Protein AF-A0A7S1BPE3-F1 (afdb_monomer_lite)

Radius of gyration: 25.28 Å; chains: 1; bounding box: 51×78×35 Å

pLDDT: mean 84.85, std 22.1, range [32.34, 98.5]

Sequence (103 aa):
FFSSRSYISSSSRNTNLAKTIIMTAVSKDDLLGAQAMVDTLLKEKACGPIMVRLAWHDSGEYDKSISDWPKCGGANGSIRFEPEINHGANAGLVHAVKLLEPI

Structure (mmCIF, N/CA/C/O backbone):
data_AF-A0A7S1BPE3-F1
#
_entry.id   AF-A0A7S1BPE3-F1
#
loop_
_atom_site.group_PDB
_atom_site.id
_atom_site.type_symbol
_atom_site.label_atom_id
_atom_site.label_alt_id
_atom_site.label_comp_id
_atom_site.label_asym_id
_atom_site.label_entity_id
_atom_site.label_seq_id
_atom_site.pdbx_PDB_ins_code
_atom_site.Cartn_x
_atom_site.Cartn_y
_atom_site.Cartn_z
_atom_site.occupancy
_atom_site.B_iso_or_equiv
_atom_site.auth_seq_id
_atom_site.auth_comp_id
_atom_site.auth_asym_id
_atom_site.auth_atom_id
_atom_site.pdbx_PDB_model_num
ATOM 1 N N . PHE A 1 1 ? 37.874 64.354 -20.555 1.00 39.84 1 PHE A N 1
ATOM 2 C CA . PHE A 1 1 ? 36.816 65.278 -21.017 1.00 39.84 1 PHE A CA 1
ATOM 3 C C . PHE A 1 1 ? 35.816 64.482 -21.849 1.00 39.84 1 PHE A C 1
ATOM 5 O O . PHE A 1 1 ? 36.274 63.708 -22.676 1.00 39.84 1 PHE A O 1
ATOM 12 N N . PHE A 1 2 ? 34.512 64.679 -21.587 1.00 35.59 2 PHE A N 1
ATOM 13 C CA . PHE A 1 2 ? 33.312 63.905 -22.004 1.00 35.59 2 PHE A CA 1
ATOM 14 C C . PHE A 1 2 ? 33.164 62.541 -21.302 1.00 35.59 2 PHE A C 1
ATOM 16 O O . PHE A 1 2 ? 33.986 61.663 -21.510 1.00 35.59 2 PHE A O 1
ATOM 23 N N . SER A 1 3 ? 32.280 62.309 -20.318 1.00 32.34 3 SER A N 1
ATOM 24 C CA . SER A 1 3 ? 30.867 62.662 -20.031 1.00 32.34 3 SER A CA 1
ATOM 25 C C . SER A 1 3 ? 29.815 61.862 -20.816 1.00 32.34 3 SER A C 1
ATOM 27 O O . SER A 1 3 ? 29.579 62.129 -21.987 1.00 32.34 3 SER A O 1
ATOM 29 N N . SER A 1 4 ? 29.154 60.971 -20.059 1.00 42.38 4 SER A N 1
ATOM 30 C CA . SER A 1 4 ? 27.722 60.616 -20.052 1.00 42.38 4 SER A CA 1
ATOM 31 C C . SER A 1 4 ? 27.072 60.028 -21.310 1.00 42.38 4 SER A C 1
ATOM 33 O O . SER A 1 4 ? 26.877 60.744 -22.283 1.00 42.38 4 SER A O 1
ATOM 35 N N . ARG A 1 5 ? 26.519 58.804 -21.198 1.00 41.75 5 ARG A N 1
ATOM 36 C CA . ARG A 1 5 ? 25.052 58.592 -21.186 1.00 41.75 5 ARG A CA 1
ATOM 37 C C . ARG A 1 5 ? 24.671 57.149 -20.833 1.00 41.75 5 ARG A C 1
ATOM 39 O O . ARG A 1 5 ? 25.036 56.204 -21.522 1.00 41.75 5 ARG A O 1
ATOM 46 N N . SER A 1 6 ? 23.891 57.012 -19.770 1.00 41.00 6 SER A N 1
ATOM 47 C CA . SER A 1 6 ? 23.192 55.796 -19.362 1.00 41.00 6 SER A CA 1
ATOM 48 C C . SER A 1 6 ? 22.113 55.435 -20.388 1.00 41.00 6 SER A C 1
ATOM 50 O O . SER A 1 6 ? 21.296 56.288 -20.733 1.00 41.00 6 SER A O 1
ATOM 52 N N . TYR A 1 7 ? 22.063 54.177 -20.828 1.00 33.91 7 TYR A N 1
ATOM 53 C CA . TYR A 1 7 ? 20.883 53.610 -21.482 1.00 33.91 7 TYR A CA 1
ATOM 54 C C . TYR A 1 7 ? 20.120 52.765 -20.462 1.00 33.91 7 TYR A C 1
ATOM 56 O O . TYR A 1 7 ? 20.481 51.628 -20.170 1.00 33.91 7 TYR A O 1
ATOM 64 N N . ILE A 1 8 ? 19.062 53.351 -19.904 1.00 45.69 8 ILE A N 1
ATOM 65 C CA . ILE A 1 8 ? 17.986 52.607 -19.251 1.00 45.69 8 ILE A CA 1
ATOM 66 C C . ILE A 1 8 ? 17.078 52.123 -20.382 1.00 45.69 8 ILE A C 1
ATOM 68 O O . ILE A 1 8 ? 16.398 52.928 -21.014 1.00 45.69 8 ILE A O 1
ATOM 72 N N . SER A 1 9 ? 17.094 50.821 -20.658 1.00 43.19 9 SER A N 1
ATOM 73 C CA . SER A 1 9 ? 16.078 50.173 -21.487 1.00 43.19 9 SER A CA 1
ATOM 74 C C . SER A 1 9 ? 15.007 49.611 -20.560 1.00 43.19 9 SER A C 1
ATOM 76 O O . SER A 1 9 ? 15.185 48.579 -19.914 1.00 43.19 9 SER A O 1
ATOM 78 N N . SER A 1 10 ? 13.906 50.344 -20.440 1.00 47.69 10 SER A N 1
ATOM 79 C CA . SER A 1 10 ? 12.659 49.864 -19.861 1.00 47.69 10 SER A CA 1
ATOM 80 C C . SER A 1 10 ? 12.018 48.866 -20.823 1.00 47.69 10 SER A C 1
ATOM 82 O O . SER A 1 10 ? 11.478 49.271 -21.850 1.00 47.69 10 SER A O 1
ATOM 84 N N . SER A 1 11 ? 12.057 47.577 -20.483 1.00 42.09 11 SER A N 1
ATOM 85 C CA . SER A 1 11 ? 11.246 46.557 -21.148 1.00 42.09 11 SER A CA 1
ATOM 86 C C . SER A 1 11 ? 10.196 46.023 -20.182 1.00 42.09 11 SER A C 1
ATOM 88 O O . SER A 1 11 ? 10.500 45.584 -19.071 1.00 42.09 11 SER A O 1
ATOM 90 N N . SER A 1 12 ? 8.945 46.155 -20.615 1.00 42.34 12 SER A N 1
ATOM 91 C CA . SER A 1 12 ? 7.720 45.779 -19.925 1.00 42.34 12 SER A CA 1
ATOM 92 C C . SER A 1 12 ? 7.770 44.385 -19.315 1.00 42.34 12 SER A C 1
ATOM 94 O O . SER A 1 12 ? 8.139 43.405 -19.959 1.00 42.34 12 SER A O 1
ATOM 96 N N . ARG A 1 13 ? 7.259 44.304 -18.083 1.00 43.38 13 ARG A N 1
ATOM 97 C CA . ARG A 1 13 ? 6.752 43.074 -17.474 1.00 43.38 13 ARG A CA 1
ATOM 98 C C . ARG A 1 13 ? 5.828 42.376 -18.469 1.00 43.38 13 ARG A C 1
ATOM 100 O O . ARG A 1 13 ? 4.735 42.869 -18.729 1.00 43.38 13 ARG A O 1
ATOM 107 N N . ASN A 1 14 ? 6.252 41.228 -18.979 1.00 38.56 14 ASN A N 1
ATOM 108 C CA . ASN A 1 14 ? 5.338 40.255 -19.548 1.00 38.56 14 ASN A CA 1
ATOM 109 C C . ASN A 1 14 ? 5.354 39.049 -18.611 1.00 38.56 14 ASN A C 1
ATOM 111 O O . ASN A 1 14 ? 6.201 38.161 -18.702 1.00 38.56 14 ASN A O 1
ATOM 115 N N . THR A 1 15 ? 4.484 39.112 -17.605 1.00 44.12 15 THR A N 1
ATOM 116 C CA . THR A 1 15 ? 4.244 38.036 -16.649 1.00 44.12 15 THR A CA 1
ATOM 117 C C . THR A 1 15 ? 3.560 36.890 -17.381 1.00 44.12 15 THR A C 1
ATOM 119 O O . THR A 1 15 ? 2.341 36.746 -17.334 1.00 44.12 15 THR A O 1
ATOM 122 N N . ASN A 1 16 ? 4.345 36.053 -18.053 1.00 45.16 16 ASN A N 1
ATOM 123 C CA . ASN A 1 16 ? 3.914 34.694 -18.324 1.00 45.16 16 ASN A CA 1
ATOM 124 C C . ASN A 1 16 ? 3.946 33.968 -16.977 1.00 45.16 16 ASN A C 1
ATOM 126 O O . ASN A 1 16 ? 4.982 33.438 -16.577 1.00 45.16 16 ASN A O 1
ATOM 130 N N . LEU A 1 17 ? 2.823 34.007 -16.248 1.00 47.94 17 LEU A N 1
ATOM 131 C CA . LEU A 1 17 ? 2.533 33.055 -15.179 1.00 47.94 17 LEU A CA 1
ATOM 132 C C . LEU A 1 17 ? 2.466 31.669 -15.829 1.00 47.94 17 LEU A C 1
ATOM 134 O O . LEU A 1 17 ? 1.395 31.137 -16.116 1.00 47.94 17 LEU A O 1
ATOM 138 N N . ALA A 1 18 ? 3.637 31.085 -16.079 1.00 46.44 18 ALA A N 1
ATOM 139 C CA . ALA A 1 18 ? 3.767 29.648 -16.112 1.00 46.44 18 ALA A CA 1
ATOM 140 C C . ALA A 1 18 ? 3.182 29.179 -14.783 1.00 46.44 18 ALA A C 1
ATOM 142 O O . ALA A 1 18 ? 3.657 29.551 -13.709 1.00 46.44 18 ALA A O 1
ATOM 143 N N . LYS A 1 19 ? 2.060 28.470 -14.866 1.00 46.75 19 LYS A N 1
ATOM 144 C CA . LYS A 1 19 ? 1.383 27.862 -13.731 1.00 46.75 19 LYS A CA 1
ATOM 145 C C . LYS A 1 19 ? 2.322 26.767 -13.230 1.00 46.75 19 LYS A C 1
ATOM 147 O O . LYS A 1 19 ? 2.201 25.613 -13.622 1.00 46.75 19 LYS A O 1
ATOM 152 N N . THR A 1 20 ? 3.332 27.160 -12.458 1.00 43.56 20 THR A N 1
ATOM 153 C CA . THR A 1 20 ? 4.215 26.248 -11.746 1.00 43.56 20 THR A CA 1
ATOM 154 C C . THR A 1 20 ? 3.306 25.459 -10.827 1.00 43.56 20 THR A C 1
ATOM 156 O O . THR A 1 20 ? 2.842 25.971 -9.809 1.00 43.56 20 THR A O 1
ATOM 159 N N . ILE A 1 21 ? 2.983 24.233 -11.229 1.00 58.88 21 ILE A N 1
ATOM 160 C CA . ILE A 1 21 ? 2.458 23.230 -10.319 1.00 58.88 21 ILE A CA 1
ATOM 161 C C . ILE A 1 21 ? 3.606 23.002 -9.343 1.00 58.88 21 ILE A C 1
ATOM 163 O O . ILE A 1 21 ? 4.553 22.275 -9.634 1.00 58.88 21 ILE A O 1
ATOM 167 N N . ILE A 1 22 ? 3.584 23.721 -8.225 1.00 60.44 22 ILE A N 1
ATOM 168 C CA . ILE A 1 22 ? 4.427 23.393 -7.090 1.00 60.44 22 ILE A CA 1
ATOM 169 C C . ILE A 1 22 ? 3.869 22.054 -6.612 1.00 60.44 22 ILE A C 1
ATOM 171 O O . ILE A 1 22 ? 2.846 22.021 -5.936 1.00 60.44 22 ILE A O 1
ATOM 175 N N . MET A 1 23 ? 4.480 20.946 -7.039 1.00 60.25 23 MET A N 1
ATOM 176 C CA . MET A 1 23 ? 4.331 19.673 -6.340 1.00 60.25 23 MET A CA 1
ATOM 177 C C . MET A 1 23 ? 4.871 19.919 -4.936 1.00 60.25 23 MET A C 1
ATOM 179 O O . MET A 1 23 ? 6.081 19.910 -4.714 1.00 60.25 23 MET A O 1
ATOM 183 N N . THR A 1 24 ? 3.980 20.259 -4.009 1.00 71.62 24 THR A N 1
ATOM 184 C CA . THR A 1 24 ? 4.318 20.386 -2.598 1.00 71.62 24 THR A CA 1
ATOM 185 C C . THR A 1 24 ? 4.863 19.039 -2.155 1.00 71.62 24 THR A C 1
ATOM 187 O O . THR A 1 24 ? 4.202 18.015 -2.331 1.00 71.62 24 THR A O 1
ATOM 190 N N . ALA A 1 25 ? 6.100 19.025 -1.663 1.00 85.00 25 ALA A N 1
ATOM 191 C CA . ALA A 1 25 ? 6.696 17.806 -1.146 1.00 85.00 25 ALA A CA 1
ATOM 192 C C . ALA A 1 25 ? 5.817 17.260 -0.015 1.00 85.00 25 ALA A C 1
ATOM 194 O O . ALA A 1 25 ? 5.354 18.032 0.825 1.00 85.00 25 ALA A O 1
ATOM 195 N N . VAL A 1 26 ? 5.602 15.944 -0.005 1.00 92.75 26 VAL A N 1
ATOM 196 C CA . VAL A 1 26 ? 4.892 15.264 1.083 1.00 92.75 26 VAL A CA 1
ATOM 197 C C . VAL A 1 26 ? 5.655 15.520 2.380 1.00 92.75 26 VAL A C 1
ATOM 199 O O . VAL A 1 26 ? 6.847 15.213 2.482 1.00 92.75 26 VAL A O 1
ATOM 202 N N . SER A 1 27 ? 4.981 16.117 3.358 1.00 95.06 27 SER A N 1
ATOM 203 C CA . SER A 1 27 ? 5.535 16.380 4.678 1.00 95.06 27 SER A CA 1
ATOM 204 C C . SER A 1 27 ? 5.332 15.183 5.606 1.00 95.06 27 SER A C 1
ATOM 206 O O . SER A 1 27 ? 4.539 14.276 5.354 1.00 95.06 27 SER A O 1
ATOM 208 N N . LYS A 1 28 ? 6.046 15.181 6.733 1.00 95.94 28 LYS A N 1
ATOM 209 C CA . LYS A 1 28 ? 5.817 14.191 7.790 1.00 95.94 28 LYS A CA 1
ATOM 210 C C . LYS A 1 28 ? 4.394 14.284 8.350 1.00 95.94 28 LYS A C 1
ATOM 212 O O . LYS A 1 28 ? 3.811 13.253 8.669 1.00 95.94 28 LYS A O 1
ATOM 217 N N . ASP A 1 29 ? 3.852 15.492 8.460 1.00 96.62 29 ASP A N 1
ATOM 218 C CA . ASP A 1 29 ? 2.520 15.714 9.020 1.00 96.62 29 ASP A CA 1
ATOM 219 C C . ASP A 1 29 ? 1.428 15.154 8.100 1.00 96.62 29 ASP A C 1
ATOM 221 O O . ASP A 1 29 ? 0.466 14.570 8.596 1.00 96.62 29 ASP A O 1
ATOM 225 N N . ASP A 1 30 ? 1.629 15.202 6.777 1.00 95.81 30 ASP A N 1
ATOM 226 C CA . ASP A 1 30 ? 0.737 14.549 5.808 1.00 95.81 30 ASP A CA 1
ATOM 227 C C . ASP A 1 30 ? 0.700 13.028 6.024 1.00 95.81 30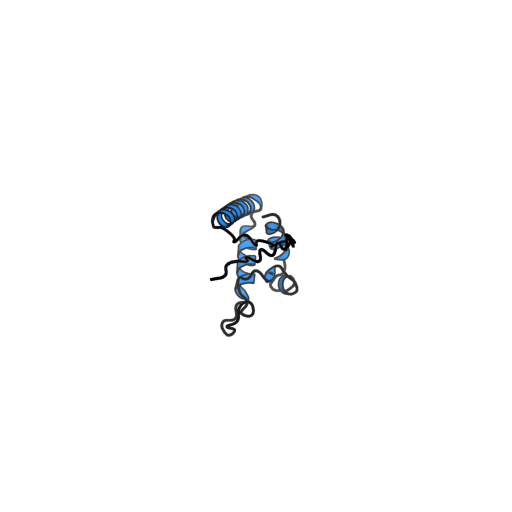 ASP A C 1
ATOM 229 O O . ASP A 1 30 ? -0.371 12.421 6.041 1.00 95.81 30 ASP A O 1
ATOM 233 N N . LEU A 1 31 ? 1.862 12.403 6.261 1.00 96.31 31 LEU A N 1
ATOM 234 C CA . LEU A 1 31 ? 1.952 10.963 6.533 1.00 96.31 31 LEU A CA 1
ATOM 235 C C . LEU A 1 31 ? 1.303 10.580 7.867 1.00 96.31 31 LEU A C 1
ATOM 237 O O . LEU A 1 31 ? 0.655 9.538 7.955 1.00 96.31 31 LEU A O 1
ATOM 241 N N . LEU A 1 32 ? 1.454 11.414 8.899 1.00 97.94 32 LEU A N 1
ATOM 242 C CA . LEU A 1 32 ? 0.791 11.206 10.190 1.00 97.94 32 LEU A CA 1
ATOM 243 C C . LEU A 1 32 ? -0.732 11.351 10.064 1.00 97.94 32 LEU A C 1
ATOM 245 O O . LEU A 1 32 ? -1.475 10.560 10.645 1.00 97.94 32 LEU A O 1
ATOM 249 N N . GLY A 1 33 ? -1.197 12.319 9.269 1.00 98.00 33 GLY A N 1
ATOM 250 C CA . GLY A 1 33 ? -2.610 12.475 8.930 1.00 98.00 33 GLY A CA 1
ATOM 251 C C . GLY A 1 33 ? -3.162 11.246 8.206 1.00 98.00 33 GLY A C 1
ATOM 252 O O . GLY A 1 33 ? -4.171 10.681 8.632 1.00 98.00 33 GLY A O 1
ATOM 253 N N . ALA A 1 34 ? -2.464 10.774 7.170 1.00 97.50 34 ALA A N 1
ATOM 254 C CA . ALA A 1 34 ? -2.833 9.566 6.435 1.00 97.50 34 ALA A CA 1
ATOM 255 C C . ALA A 1 34 ? -2.858 8.321 7.335 1.00 97.50 34 ALA A C 1
ATOM 257 O O . ALA A 1 34 ? -3.801 7.533 7.272 1.00 97.50 34 ALA A O 1
ATOM 258 N N . GLN A 1 35 ? -1.876 8.169 8.230 1.00 98.19 35 GLN A N 1
ATOM 259 C CA . GLN A 1 35 ? -1.850 7.076 9.201 1.00 98.19 35 GLN A CA 1
ATOM 260 C C . GLN A 1 35 ? -3.100 7.079 10.092 1.00 98.19 35 GLN A C 1
ATOM 262 O O . GLN A 1 35 ? -3.738 6.041 10.246 1.00 98.19 35 GLN A O 1
ATOM 267 N N . ALA A 1 36 ? -3.497 8.236 10.630 1.00 98.50 36 ALA A N 1
ATOM 268 C CA . ALA A 1 36 ? -4.688 8.343 11.473 1.00 98.50 36 ALA A CA 1
ATOM 269 C C . ALA A 1 36 ? -5.989 8.001 10.716 1.00 98.50 36 ALA A C 1
ATOM 271 O O . ALA A 1 36 ? -6.903 7.382 11.278 1.00 98.50 36 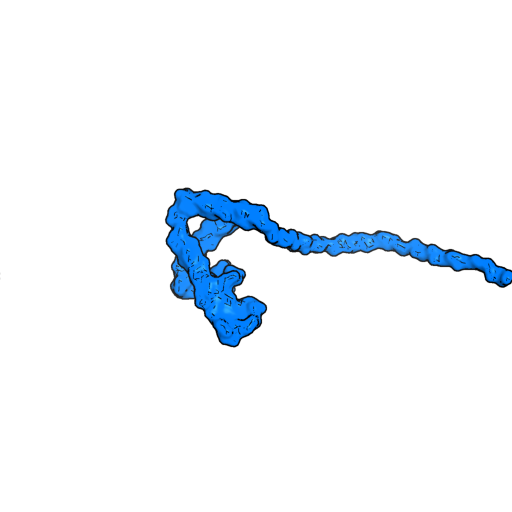ALA A O 1
ATOM 272 N N . MET A 1 37 ? -6.073 8.367 9.433 1.00 98.50 37 MET A N 1
ATOM 273 C CA . MET A 1 37 ? -7.198 8.003 8.566 1.00 98.50 37 MET A CA 1
ATOM 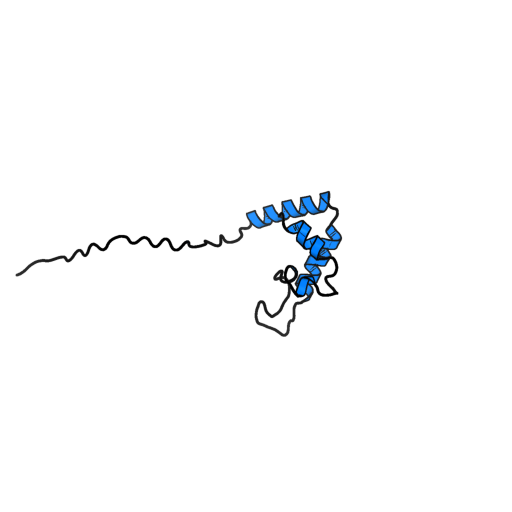274 C C . MET A 1 37 ? -7.241 6.491 8.301 1.00 98.50 37 MET A C 1
ATOM 276 O O . MET A 1 37 ? -8.301 5.875 8.434 1.00 98.50 37 MET A O 1
ATOM 280 N N . VAL A 1 38 ? -6.091 5.866 8.027 1.00 98.12 38 VAL A N 1
ATOM 281 C CA . VAL A 1 38 ? -5.985 4.407 7.861 1.00 98.12 38 VAL A CA 1
ATOM 282 C C . VAL A 1 38 ? -6.330 3.673 9.160 1.00 98.12 38 VAL A C 1
ATOM 284 O O . VAL A 1 38 ? -7.086 2.705 9.127 1.00 98.12 38 VAL A O 1
ATOM 287 N N . ASP A 1 39 ? -5.870 4.150 10.317 1.00 98.31 39 ASP A N 1
ATOM 288 C CA . ASP A 1 39 ? -6.216 3.564 11.619 1.00 98.31 39 ASP A CA 1
ATOM 289 C C . ASP A 1 39 ? -7.729 3.581 11.874 1.00 98.31 39 ASP A C 1
ATOM 291 O O . ASP A 1 39 ? -8.288 2.634 12.436 1.00 98.31 39 ASP A O 1
ATOM 295 N N . THR A 1 40 ? -8.402 4.652 11.453 1.00 98.38 40 THR A N 1
ATOM 296 C CA . THR A 1 40 ? -9.862 4.775 11.539 1.00 98.38 40 THR A CA 1
ATOM 297 C C . THR A 1 40 ? -10.544 3.779 10.602 1.00 98.38 40 THR A C 1
ATOM 299 O O . THR A 1 40 ? -11.392 3.001 11.042 1.00 98.38 40 THR A O 1
ATOM 302 N N . LEU A 1 41 ? -10.103 3.711 9.343 1.00 98.12 41 LEU A N 1
ATOM 303 C CA . LEU A 1 41 ? -10.602 2.760 8.347 1.00 98.12 41 LEU A CA 1
ATOM 304 C C . LEU A 1 41 ? -10.491 1.303 8.828 1.00 98.12 41 LEU A C 1
ATOM 306 O O . LEU A 1 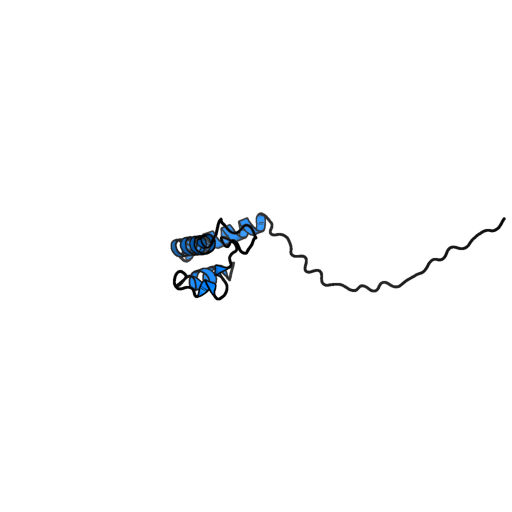41 ? -11.444 0.529 8.705 1.00 98.12 41 LEU A O 1
ATOM 310 N N . LEU A 1 42 ? -9.351 0.929 9.418 1.00 97.88 42 LEU A N 1
ATOM 311 C CA . LEU A 1 42 ? -9.108 -0.417 9.940 1.00 97.88 42 LEU A CA 1
ATOM 312 C C . LEU A 1 42 ? -10.080 -0.788 11.067 1.00 97.88 42 LEU A C 1
ATOM 314 O O . LEU A 1 42 ? -10.570 -1.919 11.095 1.00 97.88 42 LEU A O 1
ATOM 318 N N . LYS A 1 43 ? -10.386 0.157 11.964 1.00 97.56 43 LYS A N 1
ATOM 319 C CA . LYS A 1 43 ? -11.337 -0.041 13.070 1.00 97.56 43 LYS A CA 1
ATOM 320 C C . LYS A 1 43 ? -12.778 -0.153 12.577 1.00 97.56 43 LYS A C 1
ATOM 322 O O . LYS A 1 43 ? -13.519 -0.995 13.071 1.00 97.56 43 LYS A O 1
ATOM 327 N N . GLU A 1 44 ? -13.171 0.666 11.605 1.00 97.81 44 GLU A N 1
ATOM 328 C CA . GLU A 1 44 ? -14.554 0.719 11.118 1.00 97.81 44 GLU A CA 1
ATOM 329 C C . GLU A 1 44 ? -14.908 -0.400 10.137 1.00 97.81 44 GLU A C 1
ATOM 331 O O . GLU A 1 44 ? -16.042 -0.878 10.122 1.00 97.81 44 GLU A O 1
ATOM 336 N N . LYS A 1 45 ? -13.965 -0.792 9.274 1.00 96.88 45 LYS A N 1
ATOM 337 C CA . LYS A 1 45 ? -14.220 -1.733 8.171 1.00 96.88 45 LYS A CA 1
ATOM 338 C C . LYS A 1 45 ? -13.652 -3.124 8.412 1.00 96.88 45 LYS A C 1
ATOM 340 O O . LYS A 1 45 ? -13.902 -4.011 7.600 1.00 96.88 45 LYS A O 1
ATOM 345 N N . ALA A 1 46 ? -12.872 -3.315 9.480 1.00 96.50 46 ALA A N 1
ATOM 346 C CA . ALA A 1 46 ? -12.169 -4.566 9.770 1.00 96.50 46 ALA A CA 1
ATOM 347 C C . ALA A 1 46 ? -11.363 -5.098 8.561 1.00 96.50 46 ALA A C 1
ATOM 349 O O . ALA A 1 46 ? -11.233 -6.303 8.350 1.00 96.50 46 ALA A O 1
ATOM 350 N N . CYS A 1 47 ? -10.806 -4.193 7.748 1.00 97.69 47 CYS A N 1
ATOM 351 C CA . CYS A 1 47 ? -10.142 -4.516 6.483 1.00 97.69 47 CYS A CA 1
ATOM 352 C C . CYS A 1 47 ? -8.629 -4.778 6.626 1.00 97.69 47 CYS A C 1
ATOM 354 O O . CYS A 1 47 ? -7.906 -4.782 5.635 1.00 97.69 47 CYS A O 1
ATOM 356 N N . GLY A 1 48 ? -8.129 -5.027 7.840 1.00 97.94 48 GLY A N 1
ATOM 357 C CA . GLY A 1 48 ? -6.704 -5.290 8.094 1.00 97.94 48 GLY A CA 1
ATOM 358 C C . GLY A 1 48 ? -6.088 -6.368 7.192 1.00 97.94 48 GLY A C 1
ATOM 359 O O . GLY A 1 48 ? -5.080 -6.088 6.542 1.00 97.94 48 GLY A O 1
ATOM 360 N N . PRO A 1 49 ? -6.698 -7.562 7.057 1.00 98.31 49 PRO A N 1
ATOM 361 C CA . PRO A 1 49 ? -6.141 -8.621 6.216 1.00 98.31 49 PRO A CA 1
ATOM 362 C C . PRO A 1 49 ? -5.972 -8.224 4.743 1.00 98.31 49 PRO A C 1
ATOM 364 O O . PRO A 1 49 ? -4.953 -8.548 4.135 1.00 98.31 49 PRO A O 1
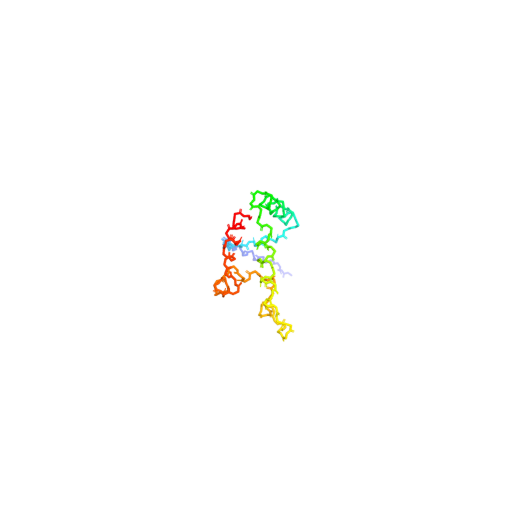ATOM 367 N N . ILE A 1 50 ? -6.939 -7.498 4.163 1.00 98.12 50 ILE A N 1
ATOM 368 C CA . ILE A 1 50 ? -6.861 -7.102 2.750 1.00 98.12 50 ILE A CA 1
ATOM 369 C C . ILE A 1 50 ? -5.856 -5.962 2.529 1.00 98.12 50 ILE A C 1
ATOM 371 O O . ILE A 1 50 ? -5.213 -5.933 1.484 1.00 98.12 50 ILE A O 1
ATOM 375 N N . MET A 1 51 ? -5.648 -5.087 3.520 1.00 98.38 51 MET A N 1
ATOM 376 C CA . MET A 1 51 ? -4.611 -4.048 3.462 1.00 98.38 51 MET A CA 1
ATOM 377 C C . MET A 1 51 ? -3.202 -4.645 3.513 1.00 98.38 51 MET A C 1
ATOM 379 O O . MET A 1 51 ? -2.347 -4.269 2.714 1.00 98.38 51 MET A O 1
ATOM 383 N N . VAL A 1 52 ? -2.973 -5.634 4.386 1.00 98.31 52 VAL A N 1
ATOM 384 C CA . VAL A 1 52 ? -1.695 -6.366 4.433 1.00 98.31 52 VAL A CA 1
ATOM 385 C C . VAL A 1 52 ? -1.448 -7.103 3.117 1.00 98.31 52 VAL A C 1
ATOM 387 O O . VAL A 1 52 ? -0.343 -7.046 2.580 1.00 98.31 52 VAL A O 1
ATOM 390 N N . ARG A 1 53 ? -2.481 -7.749 2.557 1.00 98.31 53 ARG A N 1
ATOM 391 C CA . ARG A 1 53 ? -2.377 -8.412 1.251 1.00 98.31 53 ARG A CA 1
ATOM 392 C C . ARG A 1 53 ? -2.040 -7.416 0.138 1.00 98.31 53 ARG A C 1
ATOM 394 O O . ARG A 1 53 ? -1.145 -7.700 -0.645 1.00 98.31 53 ARG A O 1
ATOM 401 N N . LEU A 1 54 ? -2.711 -6.265 0.074 1.00 98.25 54 LEU A N 1
ATOM 402 C CA . LEU A 1 54 ? -2.431 -5.237 -0.934 1.00 98.25 54 LEU A CA 1
ATOM 403 C C . LEU A 1 54 ? -0.965 -4.779 -0.874 1.00 98.25 54 LEU A C 1
ATOM 405 O O . LEU A 1 54 ? -0.283 -4.797 -1.894 1.00 98.25 54 LEU A O 1
ATOM 409 N N . ALA A 1 55 ? -0.471 -4.443 0.322 1.00 98.06 55 ALA A N 1
ATOM 410 C CA . ALA A 1 55 ? 0.907 -3.992 0.518 1.00 98.06 55 ALA A CA 1
ATOM 411 C C . ALA A 1 55 ? 1.944 -5.066 0.142 1.00 98.06 55 ALA A C 1
ATOM 413 O O . ALA A 1 55 ? 2.974 -4.756 -0.460 1.00 98.06 55 ALA A O 1
ATOM 414 N N . TRP A 1 56 ? 1.665 -6.333 0.472 1.00 98.31 56 TRP A N 1
ATOM 415 C CA . TRP A 1 56 ? 2.509 -7.460 0.077 1.00 98.31 56 TRP A CA 1
ATOM 416 C C . TRP A 1 56 ? 2.567 -7.627 -1.441 1.00 98.31 56 TRP A C 1
ATOM 418 O O . TRP A 1 56 ? 3.654 -7.783 -1.984 1.00 98.31 56 TRP A O 1
ATOM 428 N N . HIS A 1 57 ? 1.418 -7.589 -2.118 1.00 98.06 57 HIS A N 1
ATOM 429 C CA . HIS A 1 57 ? 1.357 -7.799 -3.563 1.00 98.06 57 HIS A CA 1
ATOM 430 C C . HIS A 1 57 ? 2.075 -6.691 -4.345 1.00 98.06 57 HIS A C 1
ATOM 432 O O . HIS A 1 57 ? 2.818 -7.017 -5.260 1.00 98.06 57 HIS A O 1
ATOM 438 N N . ASP A 1 58 ? 1.946 -5.424 -3.939 1.00 97.62 58 ASP A N 1
ATOM 439 C CA . ASP A 1 58 ? 2.702 -4.317 -4.552 1.00 97.62 58 ASP A CA 1
ATOM 440 C C . ASP A 1 58 ? 4.218 -4.500 -4.355 1.00 97.62 58 ASP A C 1
ATOM 442 O O . ASP A 1 58 ? 5.022 -4.395 -5.276 1.00 97.62 58 ASP A O 1
ATOM 446 N N . SER A 1 59 ? 4.626 -4.868 -3.138 1.00 97.69 59 SER A N 1
ATOM 447 C CA . SER A 1 59 ? 6.041 -5.088 -2.814 1.00 97.69 59 SER A CA 1
ATOM 448 C C . SER A 1 59 ? 6.631 -6.336 -3.487 1.00 97.69 59 SER A C 1
ATOM 450 O O . SER A 1 59 ? 7.844 -6.409 -3.691 1.00 97.69 59 SER A O 1
ATOM 452 N N . GLY A 1 60 ? 5.794 -7.330 -3.790 1.00 96.25 60 GLY A N 1
ATOM 453 C CA . GLY A 1 60 ? 6.191 -8.664 -4.239 1.00 96.25 60 GLY A CA 1
ATOM 454 C C . GLY A 1 60 ? 6.707 -8.735 -5.676 1.00 96.25 60 GLY A C 1
ATOM 455 O O . GLY A 1 60 ? 7.380 -9.702 -6.016 1.00 96.25 60 GLY A O 1
ATOM 456 N N . GLU A 1 61 ? 6.456 -7.708 -6.488 1.00 94.12 61 GLU A N 1
ATOM 457 C CA . GLU A 1 61 ? 6.922 -7.612 -7.880 1.00 94.12 61 GLU A CA 1
ATOM 458 C C . GLU A 1 61 ? 8.391 -7.143 -7.995 1.00 94.12 61 GLU A C 1
ATOM 460 O O . GLU A 1 61 ? 8.874 -6.855 -9.087 1.00 94.12 61 GLU A O 1
ATOM 465 N N . TYR A 1 62 ? 9.121 -7.022 -6.877 1.00 97.38 62 TYR A N 1
ATOM 466 C CA . TYR A 1 62 ? 10.515 -6.574 -6.893 1.00 97.38 62 TYR A CA 1
ATOM 467 C C . TYR A 1 62 ? 11.472 -7.612 -7.506 1.00 97.38 62 TYR A C 1
ATOM 469 O O . TYR A 1 62 ? 11.629 -8.721 -6.986 1.00 97.38 62 TYR A O 1
ATOM 477 N N . ASP A 1 63 ? 12.211 -7.208 -8.541 1.00 97.56 63 ASP A N 1
ATOM 478 C CA . ASP A 1 63 ? 13.281 -7.987 -9.162 1.00 97.56 63 ASP A CA 1
ATOM 479 C C . ASP A 1 63 ? 14.661 -7.387 -8.853 1.00 97.56 63 ASP A C 1
ATOM 481 O O . ASP A 1 63 ? 15.071 -6.358 -9.395 1.00 97.56 63 ASP A O 1
ATOM 485 N N . LYS A 1 64 ? 15.433 -8.100 -8.024 1.00 97.75 64 LYS A N 1
ATOM 486 C CA . LYS A 1 64 ? 16.798 -7.717 -7.622 1.00 97.75 64 LYS A CA 1
ATOM 487 C C . LYS A 1 64 ? 17.810 -7.642 -8.772 1.00 97.75 64 LYS A C 1
ATOM 489 O O . LYS A 1 64 ? 18.912 -7.139 -8.564 1.00 97.75 64 LYS A O 1
ATOM 494 N N . SER A 1 65 ? 17.512 -8.242 -9.922 1.00 98.06 65 SER A N 1
ATOM 495 C CA . SER A 1 65 ? 18.406 -8.249 -11.082 1.00 98.06 65 SER A CA 1
ATOM 496 C C . SER A 1 65 ? 18.321 -6.957 -11.898 1.00 98.06 65 SER A C 1
ATOM 498 O O . SER A 1 65 ? 19.244 -6.650 -12.653 1.00 98.06 65 SER A O 1
ATOM 500 N N . ILE A 1 66 ? 17.254 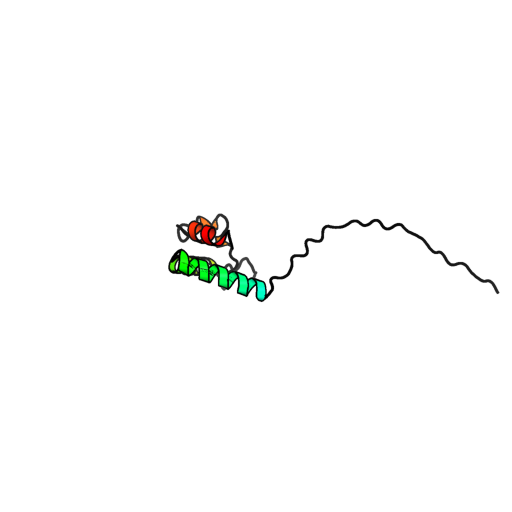-6.176 -11.709 1.00 97.75 66 ILE A N 1
ATOM 501 C CA . ILE A 1 66 ? 17.018 -4.908 -12.393 1.00 97.75 66 ILE A CA 1
ATOM 502 C C . ILE A 1 66 ? 17.436 -3.766 -11.461 1.00 97.75 66 ILE A C 1
ATOM 504 O O . ILE A 1 66 ? 16.901 -3.610 -10.369 1.00 97.75 66 ILE A O 1
ATOM 508 N N . SER A 1 67 ? 18.390 -2.939 -11.890 1.00 96.56 67 SER A N 1
ATOM 509 C CA . SER A 1 67 ? 18.865 -1.788 -11.104 1.00 96.56 67 SER A CA 1
ATOM 510 C C . SER A 1 67 ? 18.007 -0.533 -11.265 1.00 96.56 67 SER A C 1
ATOM 512 O O . SER A 1 67 ? 17.993 0.329 -10.388 1.00 96.56 67 SER A O 1
ATOM 514 N N . ASP A 1 68 ? 17.325 -0.401 -12.402 1.00 97.62 68 ASP A N 1
ATOM 515 C CA . ASP A 1 68 ? 16.620 0.823 -12.775 1.00 97.62 68 ASP A CA 1
ATOM 516 C C . ASP A 1 68 ? 15.271 0.929 -12.057 1.00 97.62 68 ASP A C 1
ATOM 518 O O . ASP A 1 68 ? 14.372 0.117 -12.278 1.00 97.62 68 ASP A O 1
ATOM 522 N N . TRP A 1 69 ? 15.071 1.988 -11.274 1.00 94.19 69 TRP A N 1
ATOM 523 C CA . TRP A 1 69 ? 13.749 2.349 -10.757 1.00 94.19 69 TRP A CA 1
ATOM 524 C C . TRP A 1 69 ? 12.944 3.131 -11.817 1.00 94.19 69 TRP A C 1
ATOM 526 O O . TRP A 1 69 ? 13.527 3.979 -12.499 1.00 94.19 69 TRP A O 1
ATOM 536 N N . PRO A 1 70 ? 11.624 2.902 -11.990 1.00 95.12 70 PRO A N 1
ATOM 537 C CA . PRO A 1 70 ? 10.752 1.960 -11.273 1.00 95.12 70 PRO A CA 1
ATOM 538 C C . PRO A 1 70 ? 10.679 0.555 -11.903 1.00 95.12 70 PRO A C 1
ATOM 540 O O . PRO A 1 70 ? 9.859 -0.257 -11.487 1.00 95.12 70 PRO A O 1
ATOM 543 N N . LYS A 1 71 ? 11.502 0.249 -12.917 1.00 96.38 71 LYS A N 1
ATOM 544 C CA . LYS A 1 71 ? 11.442 -1.026 -13.660 1.00 96.38 71 LYS A CA 1
ATOM 545 C C . LYS A 1 71 ? 11.742 -2.250 -12.796 1.00 96.38 71 LYS A C 1
ATOM 547 O O . LYS A 1 71 ? 11.291 -3.336 -13.128 1.00 96.38 71 LYS A O 1
ATOM 552 N N . CYS A 1 72 ? 12.499 -2.075 -11.717 1.00 96.69 72 CYS A N 1
ATOM 553 C CA . CYS A 1 72 ? 12.770 -3.122 -10.741 1.00 96.69 72 CYS A CA 1
ATOM 554 C C . CYS A 1 72 ? 11.544 -3.557 -9.927 1.00 96.69 72 CYS A C 1
ATOM 556 O O . CYS A 1 72 ? 11.673 -4.485 -9.140 1.00 96.69 72 CYS A O 1
ATOM 558 N N . GLY A 1 73 ? 10.378 -2.923 -10.103 1.00 96.50 73 GLY A N 1
ATOM 559 C CA . GLY A 1 73 ? 9.148 -3.276 -9.397 1.00 96.50 73 GLY A CA 1
ATOM 560 C C . GLY A 1 73 ? 9.182 -2.892 -7.915 1.00 96.50 73 GLY A C 1
ATOM 561 O O . GLY A 1 73 ? 9.865 -1.943 -7.514 1.00 96.50 73 GLY A O 1
ATOM 562 N N . GLY A 1 74 ? 8.425 -3.626 -7.102 1.00 96.12 74 GLY A N 1
ATOM 563 C CA . GLY A 1 74 ? 8.312 -3.411 -5.660 1.00 96.12 74 GLY A CA 1
ATOM 564 C C . GLY A 1 74 ? 7.342 -2.294 -5.277 1.00 96.12 74 GLY A C 1
ATOM 565 O O . GLY A 1 74 ? 6.514 -1.880 -6.079 1.00 96.12 74 GLY A O 1
ATOM 566 N N . ALA A 1 75 ? 7.476 -1.794 -4.043 1.00 96.88 75 ALA A N 1
ATOM 567 C CA . ALA A 1 75 ? 6.543 -0.862 -3.400 1.00 96.88 75 ALA A CA 1
ATOM 568 C C . ALA A 1 75 ? 6.538 0.553 -4.022 1.00 96.88 75 ALA A C 1
ATOM 570 O O . ALA A 1 75 ? 6.965 1.537 -3.412 1.00 96.88 75 ALA A O 1
ATOM 571 N N . ASN A 1 76 ? 6.098 0.653 -5.272 1.00 96.38 76 ASN A N 1
ATOM 572 C CA . ASN A 1 76 ? 5.946 1.883 -6.046 1.00 96.38 76 ASN A CA 1
ATOM 573 C C . ASN A 1 76 ? 4.451 2.202 -6.303 1.00 96.38 76 ASN A C 1
ATOM 575 O O . ASN A 1 76 ? 4.099 3.257 -6.853 1.00 96.38 76 ASN A O 1
ATOM 579 N N . GLY A 1 77 ? 3.561 1.312 -5.851 1.00 95.81 77 GLY A N 1
ATOM 580 C CA . GLY A 1 77 ? 2.119 1.401 -5.951 1.00 95.81 77 GLY A CA 1
ATOM 581 C C . GLY A 1 77 ? 1.568 1.164 -7.358 1.00 95.81 77 GLY A C 1
ATOM 582 O O . GLY A 1 77 ? 0.434 1.580 -7.614 1.00 95.81 77 GLY A O 1
ATOM 583 N N . SER A 1 78 ? 2.331 0.566 -8.277 1.00 96.56 78 SER A N 1
ATOM 584 C CA . SER A 1 78 ? 1.876 0.240 -9.634 1.00 96.56 78 SER A CA 1
ATOM 585 C C . SER A 1 78 ? 0.641 -0.656 -9.632 1.00 96.56 78 SER A C 1
ATOM 587 O O . SER A 1 78 ? -0.193 -0.518 -10.531 1.00 96.56 78 SER A O 1
ATOM 589 N N . ILE A 1 79 ? 0.430 -1.425 -8.555 1.00 96.88 79 ILE A N 1
ATOM 590 C CA . ILE A 1 79 ? -0.729 -2.300 -8.355 1.00 96.88 79 ILE A CA 1
ATOM 591 C C . ILE A 1 79 ? -2.086 -1.612 -8.531 1.00 96.88 79 ILE A C 1
ATOM 593 O O . ILE A 1 79 ? -3.074 -2.284 -8.800 1.00 96.88 79 ILE A O 1
ATOM 597 N N . ARG A 1 80 ? -2.169 -0.281 -8.393 1.00 96.06 80 ARG A N 1
ATOM 598 C CA . ARG A 1 80 ? -3.418 0.485 -8.570 1.00 96.06 80 ARG A CA 1
ATOM 599 C C . ARG A 1 80 ? -3.816 0.709 -10.034 1.00 96.06 80 ARG A C 1
ATOM 601 O O . ARG A 1 80 ? -4.892 1.247 -10.284 1.00 96.06 80 ARG A O 1
ATOM 608 N N . PHE A 1 81 ? -2.966 0.334 -10.988 1.00 95.75 81 PHE A N 1
ATOM 609 C CA . PHE A 1 81 ? -3.164 0.583 -12.415 1.00 95.75 81 PHE A CA 1
ATOM 610 C C . PHE A 1 81 ? -3.316 -0.709 -13.225 1.00 95.75 81 PHE A C 1
ATOM 612 O O . PHE A 1 81 ? -2.917 -1.796 -12.806 1.00 95.75 81 PHE A O 1
ATOM 619 N N . GLU A 1 82 ? -3.892 -0.586 -14.422 1.00 94.38 82 GLU A N 1
ATOM 620 C CA . GLU A 1 82 ? -3.890 -1.669 -15.405 1.00 94.38 82 GLU A CA 1
ATOM 621 C C . GLU A 1 82 ? -2.513 -1.792 -16.084 1.00 94.38 82 GLU A C 1
ATOM 623 O O . GLU A 1 82 ? -1.863 -0.774 -16.333 1.00 94.38 82 GLU A O 1
ATOM 628 N N . PRO A 1 83 ? -2.063 -3.017 -16.417 1.00 94.31 83 PRO A N 1
ATOM 629 C CA . PRO A 1 83 ? -2.784 -4.291 -16.292 1.00 94.31 83 PRO A CA 1
ATOM 630 C C . PRO A 1 83 ? -2.682 -4.951 -14.905 1.00 94.31 83 PRO A C 1
ATOM 632 O O . PRO A 1 83 ? -3.380 -5.930 -14.651 1.00 94.31 83 PRO A O 1
ATOM 635 N N . GLU A 1 84 ? -1.840 -4.427 -14.013 1.00 95.62 84 GLU A N 1
ATOM 636 C CA . GLU A 1 84 ? -1.412 -5.109 -12.789 1.00 95.62 84 GLU A CA 1
ATOM 637 C C . GLU A 1 84 ? -2.559 -5.428 -11.825 1.00 95.62 84 GLU A C 1
ATOM 639 O O . GLU A 1 84 ? -2.653 -6.552 -11.324 1.00 95.62 84 GLU A O 1
ATOM 644 N N . ILE A 1 85 ? -3.497 -4.499 -11.622 1.00 96.31 85 ILE A N 1
ATOM 645 C CA . ILE A 1 85 ? -4.671 -4.734 -10.766 1.00 96.31 85 ILE A CA 1
ATOM 646 C C . ILE A 1 85 ? -5.537 -5.915 -11.247 1.00 96.31 85 ILE A C 1
ATOM 648 O O . ILE A 1 85 ? -6.229 -6.547 -10.448 1.00 96.31 85 ILE A O 1
ATOM 652 N N . ASN A 1 86 ? -5.469 -6.238 -12.544 1.00 96.19 86 ASN A N 1
ATOM 653 C CA . ASN A 1 86 ? -6.234 -7.302 -13.191 1.00 96.19 86 ASN A CA 1
ATOM 654 C C . ASN A 1 86 ? -5.461 -8.632 -13.286 1.00 96.19 86 ASN A C 1
ATOM 656 O O . ASN A 1 86 ? -5.996 -9.613 -13.808 1.00 96.19 86 ASN A O 1
ATOM 660 N N . HIS A 1 87 ? -4.223 -8.712 -12.781 1.00 96.19 87 HIS A N 1
ATOM 661 C CA . HIS A 1 87 ? -3.511 -9.986 -12.671 1.00 96.19 87 HIS A CA 1
ATOM 662 C C . HIS A 1 87 ? -4.275 -10.959 -11.760 1.00 96.19 87 HIS A C 1
ATOM 664 O O . HIS A 1 87 ? -4.819 -10.574 -10.726 1.00 96.19 87 HIS A O 1
ATOM 670 N N . GLY A 1 88 ? -4.271 -12.254 -12.097 1.00 96.25 88 GLY A N 1
ATOM 671 C CA . GLY A 1 88 ? -5.011 -13.270 -11.334 1.00 96.25 88 GLY A CA 1
ATOM 672 C C . GLY A 1 88 ? -4.614 -13.341 -9.852 1.00 96.25 88 GLY A C 1
ATOM 673 O O . GLY A 1 88 ? -5.471 -13.521 -8.989 1.00 96.25 88 GLY A O 1
ATOM 674 N N . ALA A 1 89 ? -3.334 -13.112 -9.538 1.00 96.06 89 ALA A N 1
ATOM 675 C CA . ALA A 1 89 ? -2.843 -13.035 -8.160 1.00 96.06 89 ALA A CA 1
ATOM 676 C C . ALA A 1 89 ? -3.463 -11.863 -7.369 1.00 96.06 89 ALA A C 1
ATOM 678 O O . ALA A 1 89 ? -3.653 -11.968 -6.155 1.00 96.06 89 ALA A O 1
ATOM 679 N N . ASN A 1 90 ? -3.855 -10.787 -8.057 1.00 97.31 90 ASN A N 1
ATOM 680 C CA . ASN A 1 90 ? -4.409 -9.558 -7.486 1.00 97.31 90 ASN A CA 1
ATOM 681 C C . ASN A 1 90 ? -5.946 -9.570 -7.412 1.00 97.31 90 ASN A C 1
ATOM 683 O O . ASN A 1 90 ? -6.563 -8.566 -7.052 1.00 97.31 90 ASN A O 1
ATOM 687 N N . ALA A 1 91 ? -6.586 -10.719 -7.667 1.00 97.19 91 ALA A N 1
ATOM 688 C CA . ALA A 1 91 ? -8.037 -10.864 -7.593 1.00 97.19 91 ALA A CA 1
ATOM 689 C C . ALA A 1 91 ? -8.602 -10.340 -6.257 1.00 97.19 91 ALA A C 1
ATOM 691 O O . ALA A 1 91 ? -8.207 -10.776 -5.166 1.00 97.19 91 ALA A O 1
ATOM 692 N N . GLY A 1 92 ? -9.532 -9.387 -6.362 1.00 96.56 92 GLY A N 1
ATOM 693 C CA . GLY A 1 92 ? -10.194 -8.724 -5.237 1.00 96.56 92 GLY A CA 1
ATOM 694 C C . GLY A 1 92 ? -9.460 -7.508 -4.657 1.00 96.56 92 GLY A C 1
ATOM 695 O O . GLY A 1 92 ? -10.074 -6.766 -3.891 1.00 96.56 92 GLY A O 1
ATOM 696 N N . LEU A 1 93 ? -8.202 -7.237 -5.032 1.00 98.00 93 LEU A N 1
ATOM 697 C CA . LEU A 1 93 ? -7.440 -6.094 -4.499 1.00 98.00 93 LEU A CA 1
ATOM 698 C C . LEU A 1 93 ? -7.969 -4.734 -4.968 1.00 98.00 93 LEU A C 1
ATOM 700 O O . LEU A 1 93 ? -7.770 -3.738 -4.277 1.00 98.00 93 LEU A O 1
ATOM 704 N N . VAL A 1 94 ? -8.768 -4.698 -6.040 1.00 97.44 94 VAL A N 1
ATOM 705 C CA . VAL A 1 94 ? -9.510 -3.494 -6.456 1.00 97.44 94 VAL A CA 1
ATOM 706 C C . VAL A 1 94 ? -10.415 -2.957 -5.341 1.00 97.44 94 VAL A C 1
ATOM 708 O O . VAL A 1 94 ? -10.630 -1.753 -5.236 1.00 97.44 94 VAL A O 1
ATOM 711 N N . HIS A 1 95 ? -10.929 -3.826 -4.464 1.00 97.00 95 HIS A N 1
ATOM 712 C CA . HIS A 1 95 ? -11.731 -3.394 -3.321 1.00 97.00 95 HIS A CA 1
ATOM 713 C C . HIS A 1 95 ? -10.882 -2.733 -2.235 1.00 97.00 95 HIS A C 1
ATOM 715 O O . HIS A 1 95 ? -11.355 -1.798 -1.600 1.00 97.00 95 HIS A O 1
ATOM 721 N N . ALA A 1 96 ? -9.636 -3.176 -2.042 1.00 97.75 96 ALA A N 1
ATOM 722 C CA . ALA A 1 96 ? -8.715 -2.533 -1.108 1.00 97.75 96 ALA A CA 1
ATOM 723 C C . ALA A 1 96 ? -8.314 -1.139 -1.600 1.00 97.75 96 ALA A C 1
ATOM 725 O O . ALA A 1 96 ? -8.360 -0.192 -0.823 1.00 97.75 96 ALA A O 1
ATOM 726 N N . VAL A 1 97 ? -8.024 -0.996 -2.899 1.00 97.31 97 VAL A N 1
ATOM 727 C CA . VAL A 1 97 ? -7.741 0.310 -3.518 1.00 97.31 97 VAL A CA 1
ATOM 728 C C . VAL A 1 97 ? -8.923 1.267 -3.331 1.00 97.31 97 VAL A C 1
ATOM 730 O O . VAL A 1 97 ? -8.736 2.369 -2.827 1.00 97.31 97 VAL A O 1
ATOM 733 N N . LYS A 1 98 ? -10.156 0.817 -3.598 1.00 97.44 98 LYS A N 1
ATOM 734 C CA . LYS A 1 98 ? -11.379 1.622 -3.396 1.00 97.44 98 LYS A CA 1
ATOM 735 C C . LYS A 1 98 ? -11.611 2.075 -1.952 1.00 97.44 98 LYS A C 1
ATOM 737 O O . LYS A 1 98 ? -12.246 3.099 -1.734 1.00 97.44 98 LYS A O 1
ATOM 742 N N . LEU A 1 99 ? -11.143 1.313 -0.962 1.00 97.81 99 LEU A N 1
ATOM 743 C CA . LEU A 1 99 ? -11.220 1.724 0.444 1.00 97.81 99 LEU A CA 1
ATOM 744 C C . LEU A 1 99 ? -10.226 2.847 0.775 1.00 97.81 99 LEU A C 1
ATOM 746 O O . LEU A 1 99 ? -10.479 3.599 1.711 1.00 97.81 99 LEU A O 1
ATOM 750 N N . LEU A 1 100 ? -9.120 2.944 0.030 1.00 97.31 100 LEU A N 1
ATOM 751 C CA . LEU A 1 100 ? -8.073 3.948 0.221 1.00 97.31 100 LEU A CA 1
ATOM 752 C C . LEU A 1 100 ? -8.292 5.216 -0.617 1.00 97.31 100 LEU A C 1
ATOM 754 O O . LEU A 1 100 ? -7.792 6.255 -0.227 1.00 97.31 100 LEU A O 1
ATOM 758 N N . GLU A 1 101 ? -9.045 5.166 -1.722 1.00 95.81 101 GLU A N 1
ATOM 759 C CA . GLU A 1 101 ? -9.315 6.336 -2.586 1.00 95.81 101 GLU A CA 1
ATOM 760 C C . GLU A 1 101 ? -9.829 7.603 -1.862 1.00 95.81 101 GLU A C 1
ATOM 762 O O . GLU A 1 101 ? -9.480 8.698 -2.304 1.00 95.81 101 GLU A O 1
ATOM 767 N N . PRO A 1 102 ? -10.652 7.520 -0.794 1.00 95.75 102 PRO A N 1
ATOM 768 C CA . PRO A 1 102 ? -11.101 8.710 -0.064 1.00 95.75 102 PRO A CA 1
ATOM 769 C C . PRO A 1 102 ? -10.071 9.318 0.904 1.00 95.75 102 PRO A C 1
ATOM 771 O O . PRO A 1 102 ? -10.369 10.363 1.485 1.00 95.75 102 PRO A O 1
ATOM 774 N N . ILE A 1 103 ? -8.939 8.644 1.140 1.00 94.00 103 ILE A N 1
ATOM 775 C CA . ILE A 1 103 ? -7.857 9.048 2.056 1.00 94.00 103 ILE A CA 1
ATOM 776 C C . ILE A 1 103 ? -6.772 9.775 1.262 1.00 94.00 103 ILE A C 1
ATOM 778 O O . ILE A 1 103 ? -6.378 10.876 1.706 1.00 94.00 103 ILE A O 1
#

Organism: NCBI:txid216773

InterPro domains:
  IPR002016 Haem peroxidase [PF00141] (37-103)
  IPR010255 Haem peroxidase superfamily [SSF48113] (35-103)
  IPR019794 Peroxidase, active site [PS00436] (48-59)
  IPR044831 Heme-binding peroxidase Ccp1-like [PTHR31356] (23-103)

Foldseek 3Di:
DDDDDDDDDDDDDPPPPPVPPPPPPCDPVNVVVLVVVVVVLCVPVVCVVLLVLLQCLQQVQADPVDPDPPVRTGNPNCCQDPPNCVPPSNPPNPVVVVSSVVD

Secondary structure (DSSP, 8-state):
-----------------------PPPPHHHHHHHHHHHHHHHHHH--HHHHHHHHHHHHHT--TT--STTTT-SSS-GGGSTTGGGSGGGTTHHHHHHHHTT-